Protein AF-A0A0E9LUU5-F1 (afdb_monomer)

Foldseek 3Di:
DADECCVPQNLNDALVNQVVVVVVCVVVCVVVVVHDDYHYDPNQFDAADPVRHTHGPHPPPPPD

Structure (mmCIF, N/CA/C/O backbone):
data_AF-A0A0E9LUU5-F1
#
_entry.id   AF-A0A0E9LUU5-F1
#
loop_
_atom_site.group_PDB
_atom_site.id
_atom_site.type_symbol
_atom_site.label_atom_id
_atom_site.label_alt_id
_atom_site.label_comp_id
_atom_site.label_asym_id
_atom_site.label_entity_id
_atom_site.label_seq_id
_atom_site.pdbx_PDB_ins_code
_atom_site.Cartn_x
_atom_site.Cartn_y
_atom_site.Cartn_z
_atom_site.occupancy
_atom_site.B_iso_or_equiv
_atom_site.auth_seq_id
_atom_site.auth_comp_id
_atom_site.auth_asym_id
_atom_site.auth_atom_id
_ato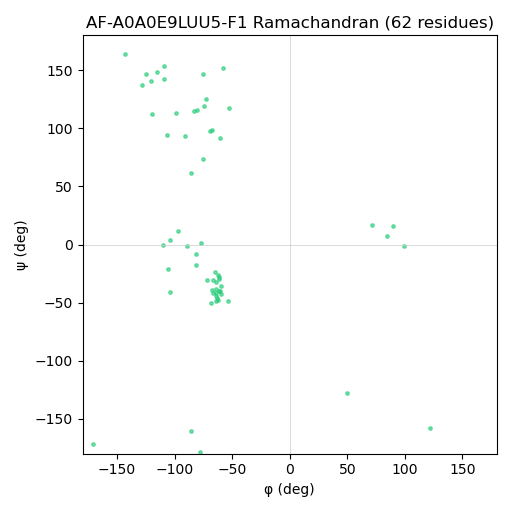m_site.pdbx_PDB_model_num
ATOM 1 N N . MET A 1 1 ? -0.479 8.901 11.832 1.00 96.00 1 MET A N 1
ATOM 2 C CA . MET A 1 1 ? 0.427 7.723 11.829 1.00 96.00 1 MET A CA 1
ATOM 3 C C . MET A 1 1 ? 0.063 6.839 10.645 1.00 96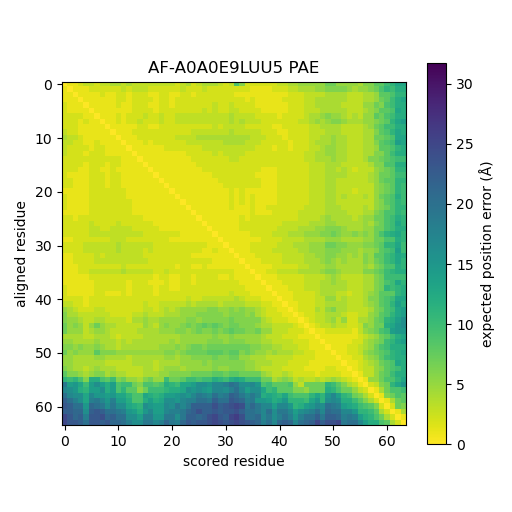.00 1 MET A C 1
ATOM 5 O O . MET A 1 1 ? -0.875 7.188 9.937 1.00 96.00 1 MET A O 1
ATOM 9 N N . GLY A 1 2 ? 0.782 5.753 10.370 1.00 95.56 2 GLY A N 1
ATOM 10 C CA . GLY A 1 2 ? 0.485 4.951 9.185 1.00 95.56 2 GLY A CA 1
ATOM 11 C C . GLY A 1 2 ? 1.228 3.631 9.118 1.00 95.56 2 GLY A C 1
ATOM 12 O O . GLY A 1 2 ? 1.891 3.226 10.073 1.00 95.56 2 GLY A O 1
ATOM 13 N N . TRP A 1 3 ? 1.100 2.991 7.966 1.00 96.62 3 TRP A N 1
ATOM 14 C CA . TRP A 1 3 ? 1.795 1.768 7.601 1.00 96.62 3 TRP A CA 1
ATOM 15 C C . TRP A 1 3 ? 2.735 2.030 6.419 1.00 96.62 3 TRP A C 1
ATOM 17 O O . TRP A 1 3 ? 2.442 2.872 5.573 1.00 96.62 3 TRP A O 1
ATOM 27 N N . ALA A 1 4 ? 3.855 1.309 6.357 1.00 96.06 4 ALA A N 1
ATOM 28 C CA . ALA A 1 4 ? 4.798 1.361 5.244 1.00 96.06 4 ALA A CA 1
ATOM 29 C C . ALA A 1 4 ? 5.101 -0.052 4.733 1.00 96.06 4 ALA A C 1
ATOM 31 O O . ALA A 1 4 ? 5.324 -0.965 5.535 1.00 96.06 4 ALA A O 1
ATOM 32 N N . SER A 1 5 ? 5.149 -0.228 3.410 1.00 95.19 5 SER A N 1
ATOM 33 C CA . SER A 1 5 ? 5.300 -1.553 2.787 1.00 95.19 5 SER A CA 1
ATOM 34 C C . SER A 1 5 ? 6.647 -2.222 3.041 1.00 95.19 5 SER A C 1
ATOM 36 O O . SER A 1 5 ? 6.718 -3.454 3.122 1.00 95.19 5 SER A O 1
ATOM 38 N N . TRP A 1 6 ? 7.704 -1.422 3.205 1.00 95.06 6 TRP A N 1
ATOM 39 C CA . TRP A 1 6 ? 9.086 -1.894 3.193 1.00 95.06 6 TRP A CA 1
ATOM 40 C C . TRP A 1 6 ? 9.345 -3.035 4.170 1.00 95.06 6 TRP A C 1
ATOM 42 O O . TRP A 1 6 ? 9.905 -4.058 3.778 1.00 95.06 6 TRP A O 1
ATOM 5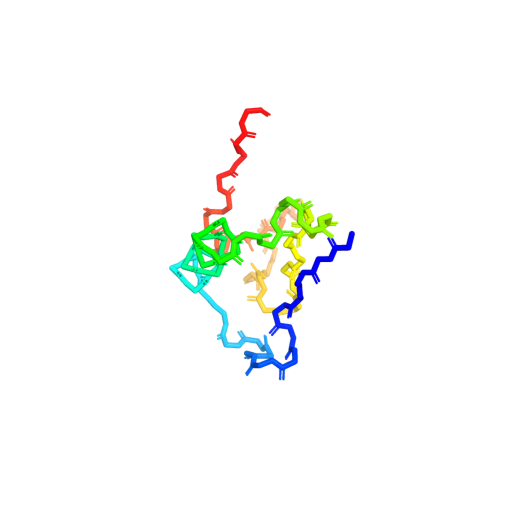2 N N . ASN A 1 7 ? 8.906 -2.898 5.424 1.00 95.88 7 ASN A N 1
ATOM 53 C CA . ASN A 1 7 ? 9.285 -3.812 6.503 1.00 95.88 7 ASN A CA 1
ATOM 54 C C . ASN A 1 7 ? 8.850 -5.262 6.274 1.00 95.88 7 ASN A C 1
ATOM 56 O O . ASN A 1 7 ? 9.568 -6.162 6.712 1.00 95.88 7 ASN A O 1
ATOM 60 N N . ASN A 1 8 ? 7.745 -5.488 5.564 1.00 94.88 8 ASN A N 1
ATOM 61 C CA . ASN A 1 8 ? 7.241 -6.833 5.296 1.00 94.88 8 ASN A CA 1
ATOM 62 C C . ASN A 1 8 ? 7.527 -7.290 3.860 1.00 94.88 8 ASN A C 1
ATOM 64 O O . ASN A 1 8 ? 7.915 -8.433 3.643 1.00 94.88 8 ASN A O 1
ATOM 68 N N . TYR A 1 9 ? 7.368 -6.390 2.887 1.00 94.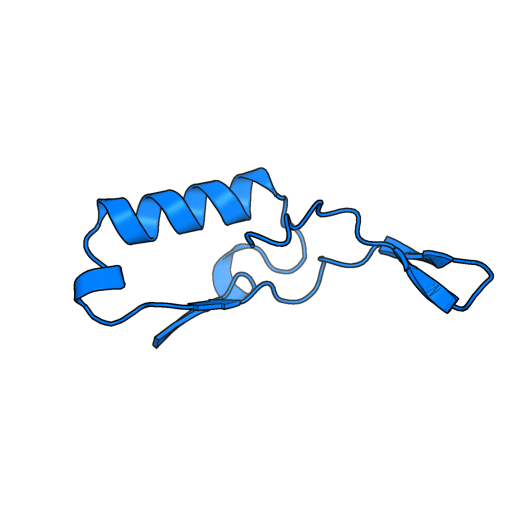81 9 TYR A N 1
ATOM 69 C CA . TYR A 1 9 ? 7.337 -6.770 1.473 1.00 94.81 9 TYR A CA 1
ATOM 70 C C . TYR A 1 9 ? 8.611 -6.410 0.702 1.00 94.81 9 TYR A C 1
ATOM 72 O O . TYR A 1 9 ? 8.888 -7.028 -0.326 1.00 94.81 9 TYR A O 1
ATOM 80 N N . ARG A 1 10 ? 9.421 -5.456 1.189 1.00 93.88 10 ARG A N 1
ATOM 81 C CA . ARG A 1 10 ? 10.526 -4.860 0.412 1.00 93.88 10 ARG A CA 1
ATOM 82 C C . ARG A 1 10 ? 9.997 -4.431 -0.967 1.00 93.88 10 ARG A C 1
ATOM 84 O O . ARG A 1 10 ? 8.967 -3.770 -1.021 1.00 93.88 10 ARG A O 1
ATOM 91 N N . VAL A 1 11 ? 10.644 -4.862 -2.048 1.00 92.94 11 VAL A N 1
ATOM 92 C CA . VAL A 1 11 ? 10.233 -4.586 -3.434 1.00 92.94 11 VAL A CA 1
ATOM 93 C C . VAL A 1 11 ? 9.129 -5.516 -3.959 1.00 92.94 11 VAL A C 1
ATOM 95 O O . VAL A 1 11 ? 8.608 -5.290 -5.046 1.00 92.94 11 VAL A O 1
ATOM 98 N N . ASN A 1 12 ? 8.751 -6.564 -3.217 1.00 92.88 12 ASN A N 1
ATOM 99 C CA . ASN A 1 12 ? 7.751 -7.552 -3.641 1.00 92.88 12 ASN A CA 1
ATOM 100 C C . ASN A 1 12 ? 6.330 -7.081 -3.296 1.00 92.88 12 ASN A C 1
ATOM 102 O O . ASN A 1 12 ? 5.630 -7.703 -2.495 1.00 92.88 12 ASN A O 1
ATOM 106 N N . ILE A 1 13 ? 5.925 -5.953 -3.875 1.00 91.75 13 ILE A N 1
ATOM 107 C CA . ILE A 1 13 ? 4.620 -5.321 -3.659 1.00 91.75 13 ILE A CA 1
ATOM 108 C C . ILE A 1 13 ? 3.723 -5.434 -4.897 1.00 91.75 13 ILE A C 1
ATOM 110 O O . ILE A 1 13 ? 4.198 -5.522 -6.026 1.00 91.75 13 ILE A O 1
ATOM 114 N N . SER A 1 14 ? 2.408 -5.415 -4.682 1.00 91.00 14 SER A N 1
ATOM 115 C CA . SER A 1 14 ? 1.382 -5.401 -5.731 1.00 91.00 14 SER A CA 1
ATOM 116 C C . SER A 1 14 ? 0.201 -4.522 -5.311 1.00 91.00 14 SER A C 1
ATOM 118 O O . SER A 1 14 ? 0.053 -4.194 -4.133 1.00 91.00 14 SER A O 1
ATOM 120 N N . GLU A 1 15 ? -0.653 -4.140 -6.261 1.00 89.75 15 GLU A N 1
ATOM 121 C CA . GLU A 1 15 ? -1.830 -3.309 -5.980 1.00 89.75 15 GLU A CA 1
ATOM 122 C C 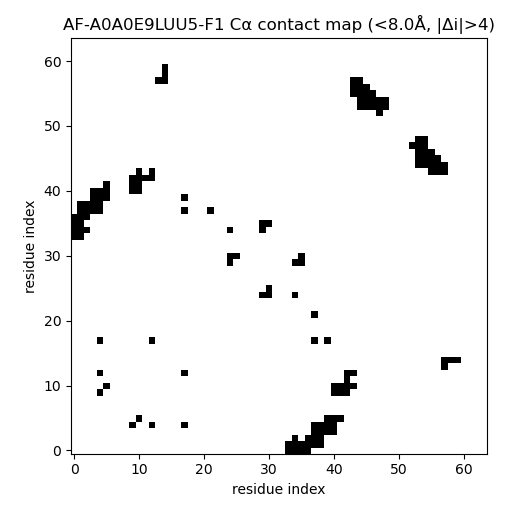. GLU A 1 15 ? -2.778 -4.012 -5.003 1.00 89.75 15 GLU A C 1
ATOM 124 O O . GLU A 1 15 ? -3.266 -3.388 -4.062 1.00 89.75 15 GLU A O 1
ATOM 129 N N . ASP A 1 16 ? -2.949 -5.325 -5.168 1.00 92.75 16 ASP A N 1
ATOM 130 C CA . ASP A 1 16 ? -3.768 -6.159 -4.290 1.00 92.75 16 ASP A CA 1
ATOM 131 C C . ASP A 1 16 ? -3.239 -6.168 -2.853 1.00 92.75 16 ASP A C 1
ATOM 133 O O . ASP A 1 16 ? -4.023 -6.069 -1.912 1.00 92.75 16 ASP A O 1
ATOM 137 N N . ILE A 1 17 ? -1.913 -6.217 -2.664 1.00 94.38 17 ILE A N 1
ATOM 138 C CA . ILE A 1 17 ? -1.297 -6.140 -1.330 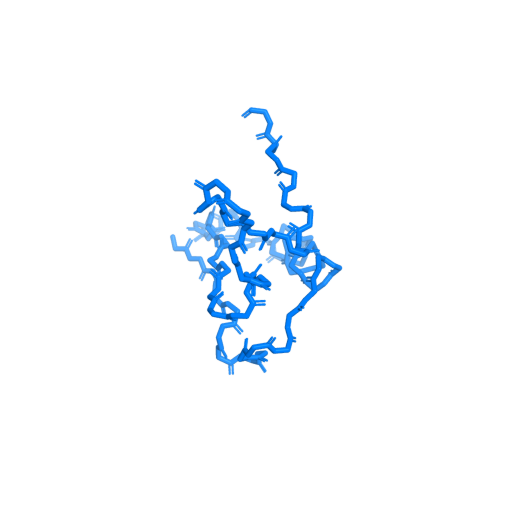1.00 94.38 17 ILE A CA 1
ATOM 139 C C . ILE A 1 17 ? -1.596 -4.787 -0.681 1.00 94.38 17 ILE A C 1
ATOM 141 O O . ILE A 1 17 ? -1.975 -4.7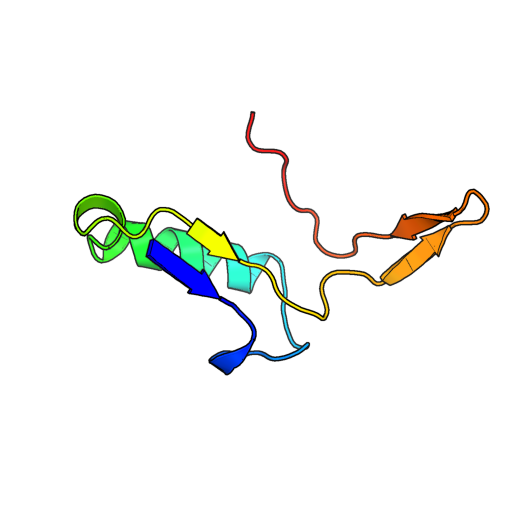32 0.489 1.00 94.38 17 ILE A O 1
ATOM 145 N N . ILE A 1 18 ? -1.430 -3.691 -1.427 1.00 94.38 18 ILE A N 1
ATOM 146 C CA . ILE A 1 18 ? -1.648 -2.342 -0.893 1.00 94.38 18 ILE A CA 1
ATOM 147 C C . ILE A 1 18 ? -3.130 -2.119 -0.556 1.00 94.38 18 ILE A C 1
ATOM 149 O O . ILE A 1 18 ? -3.434 -1.584 0.511 1.00 94.38 18 ILE A O 1
ATOM 153 N N . LYS A 1 19 ? -4.054 -2.577 -1.411 1.00 94.62 19 LYS A N 1
ATOM 154 C CA . LYS A 1 19 ? -5.504 -2.512 -1.163 1.00 94.62 19 LYS A CA 1
ATOM 155 C C . LYS A 1 19 ? -5.921 -3.356 0.036 1.00 94.62 19 LYS A C 1
ATOM 157 O O . LYS A 1 19 ? -6.570 -2.837 0.937 1.00 94.62 19 LYS A O 1
ATOM 162 N N . ALA A 1 20 ? -5.470 -4.608 0.108 1.00 96.38 20 ALA A N 1
ATOM 163 C CA . ALA A 1 20 ? -5.766 -5.485 1.238 1.00 96.38 20 ALA A CA 1
ATOM 164 C C . ALA A 1 20 ? -5.253 -4.905 2.566 1.00 96.38 20 ALA A C 1
ATOM 166 O O . ALA A 1 20 ? -5.910 -5.035 3.598 1.00 96.38 20 ALA A O 1
ATOM 167 N N . GLN A 1 21 ? -4.102 -4.225 2.549 1.00 96.81 21 GLN A N 1
ATOM 168 C CA . GLN A 1 21 ? -3.591 -3.534 3.728 1.00 96.81 21 GLN A CA 1
ATOM 169 C C . GLN A 1 21 ? -4.470 -2.340 4.125 1.00 96.81 21 GLN A C 1
ATOM 171 O O . GLN A 1 21 ? -4.698 -2.136 5.317 1.00 96.81 21 GLN A O 1
ATOM 176 N N . ALA A 1 22 ? -4.984 -1.574 3.157 1.00 96.31 22 ALA A N 1
ATOM 177 C CA . ALA A 1 22 ? -5.924 -0.486 3.420 1.00 96.31 22 ALA A CA 1
ATOM 178 C C . ALA A 1 22 ? -7.223 -0.997 4.054 1.00 96.31 22 ALA A C 1
ATOM 180 O O . ALA A 1 22 ? -7.635 -0.494 5.101 1.00 96.31 22 ALA A O 1
ATOM 181 N N . ASP A 1 23 ? -7.804 -2.050 3.478 1.00 97.50 23 ASP A N 1
ATOM 182 C CA . ASP A 1 23 ? -9.016 -2.688 3.993 1.00 97.50 23 ASP A CA 1
ATOM 183 C C . ASP A 1 23 ? -8.797 -3.221 5.415 1.00 97.50 23 ASP A C 1
ATOM 185 O O . ASP A 1 23 ? -9.625 -3.008 6.301 1.00 97.50 23 ASP A O 1
ATOM 189 N N . ALA A 1 24 ? -7.643 -3.847 5.674 1.00 97.50 24 ALA A N 1
ATOM 190 C CA . ALA A 1 24 ? -7.283 -4.328 7.003 1.00 97.50 24 ALA A CA 1
ATOM 191 C C . ALA A 1 24 ? -7.119 -3.185 8.017 1.00 97.50 24 ALA A C 1
ATOM 193 O O . ALA A 1 24 ? -7.513 -3.341 9.172 1.00 97.50 24 ALA A O 1
ATOM 194 N N . MET A 1 25 ? -6.560 -2.039 7.621 1.00 97.12 25 MET A N 1
ATOM 195 C CA . MET A 1 25 ? -6.431 -0.887 8.520 1.00 97.12 25 MET A CA 1
ATOM 196 C C . MET A 1 25 ? -7.800 -0.347 8.948 1.00 97.12 25 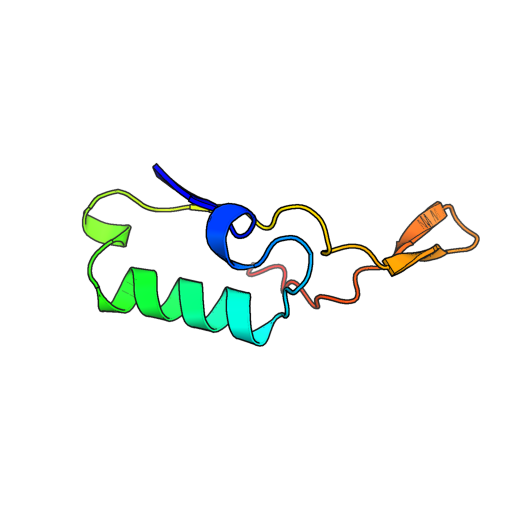MET A C 1
ATOM 198 O O . MET A 1 25 ? -7.992 -0.057 10.130 1.00 97.12 25 MET A O 1
ATOM 202 N N . VAL A 1 26 ? -8.759 -0.265 8.022 1.00 96.81 26 VAL A N 1
ATOM 203 C CA . VAL A 1 26 ? -10.136 0.157 8.327 1.00 96.81 26 VAL A CA 1
ATOM 204 C C . VAL A 1 26 ? -10.846 -0.891 9.184 1.00 96.81 26 VAL A C 1
ATOM 206 O O . VAL A 1 26 ? -11.373 -0.568 10.245 1.00 96.81 26 VAL A O 1
ATOM 209 N N . ALA A 1 27 ? -10.810 -2.163 8.779 1.00 98.19 27 ALA A N 1
ATOM 210 C CA . ALA A 1 27 ? -11.512 -3.241 9.476 1.00 98.19 27 ALA A CA 1
ATOM 211 C C . ALA A 1 27 ? -11.040 -3.442 10.927 1.00 98.19 27 ALA A C 1
ATOM 213 O O . ALA A 1 27 ? -11.817 -3.884 11.770 1.00 98.19 27 ALA A O 1
ATOM 214 N N . ASN A 1 28 ? -9.780 -3.111 11.227 1.00 97.44 28 ASN A N 1
ATOM 215 C CA . ASN A 1 28 ? -9.193 -3.266 12.560 1.00 97.44 28 ASN A CA 1
ATOM 216 C C . ASN A 1 28 ? -9.215 -1.981 13.406 1.00 97.44 2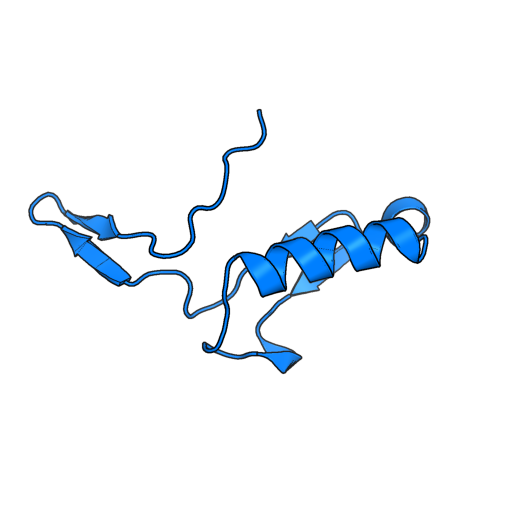8 ASN A C 1
ATOM 218 O O . ASN A 1 28 ? -8.549 -1.922 14.439 1.00 97.44 28 ASN A O 1
ATOM 222 N N . GLY A 1 29 ? -9.949 -0.945 12.991 1.00 97.12 29 GLY A N 1
ATOM 223 C CA . GLY A 1 29 ? -10.097 0.282 13.775 1.00 97.12 29 GLY A CA 1
ATOM 224 C C . GLY A 1 29 ? -8.837 1.159 13.821 1.00 97.12 29 GLY A C 1
ATOM 225 O O . GLY A 1 29 ? -8.670 1.993 14.716 1.00 97.12 29 GLY A O 1
ATOM 226 N N . MET A 1 30 ? -7.880 0.940 12.910 1.00 97.81 30 MET A N 1
ATOM 227 C CA . MET A 1 30 ? -6.607 1.665 12.933 1.00 97.81 30 MET A CA 1
ATOM 228 C C . MET A 1 30 ? -6.792 3.127 12.520 1.00 97.81 30 MET A C 1
ATOM 230 O O . MET A 1 30 ? -6.064 3.998 13.003 1.00 97.81 30 MET A O 1
ATOM 234 N N . MET A 1 31 ? -7.773 3.409 11.660 1.00 95.25 31 MET A N 1
ATOM 235 C CA . MET A 1 31 ? -8.095 4.772 11.244 1.00 95.25 31 MET A CA 1
ATOM 236 C C . MET A 1 31 ? -8.589 5.606 12.434 1.00 95.25 31 MET A C 1
ATOM 238 O O . MET A 1 31 ? -8.104 6.716 12.647 1.00 95.25 31 MET A O 1
ATOM 242 N N . GLU A 1 32 ? -9.465 5.040 13.263 1.00 96.62 32 GLU A N 1
ATOM 243 C CA . GLU A 1 32 ? -9.982 5.626 14.502 1.00 96.62 32 GLU A CA 1
ATOM 244 C C . GLU A 1 32 ? -8.868 5.830 15.537 1.00 96.62 32 GLU A C 1
ATOM 246 O O . GLU A 1 32 ? -8.878 6.809 16.281 1.00 96.62 32 GLU A O 1
ATOM 251 N N . ALA A 1 33 ? -7.858 4.956 15.537 1.00 97.75 33 ALA A N 1
ATOM 252 C CA . ALA A 1 33 ? -6.642 5.109 16.334 1.00 97.75 33 ALA A CA 1
ATOM 253 C C . ALA A 1 33 ? -5.634 6.135 15.757 1.00 97.75 33 ALA A C 1
ATOM 255 O O . ALA A 1 33 ? -4.559 6.334 16.327 1.00 97.75 33 ALA A O 1
ATOM 256 N N . GLY A 1 34 ? -5.944 6.800 14.636 1.00 97.19 34 GLY A N 1
ATOM 257 C CA . GLY A 1 34 ? -5.121 7.859 14.037 1.00 97.19 34 GLY A CA 1
ATOM 258 C C . GLY A 1 34 ? -4.075 7.383 13.018 1.00 97.19 34 GLY A C 1
ATOM 259 O O . GLY A 1 34 ? -3.139 8.128 12.683 1.00 97.19 34 GLY A O 1
ATOM 260 N N . TYR A 1 35 ? -4.196 6.151 12.513 1.00 97.12 35 TYR A N 1
ATOM 261 C CA . TYR A 1 35 ? -3.385 5.637 11.407 1.00 97.12 35 TYR A CA 1
ATOM 262 C C . TYR A 1 35 ? -4.077 5.914 10.069 1.00 97.12 35 TYR A C 1
ATOM 264 O O . TYR A 1 35 ? -4.903 5.138 9.606 1.00 97.12 35 TYR A O 1
ATOM 272 N N . SER A 1 36 ? -3.722 7.033 9.445 1.00 95.19 36 SER A N 1
ATOM 273 C CA . SER A 1 36 ? -4.383 7.574 8.252 1.00 95.19 36 SER A CA 1
ATOM 274 C C . SER A 1 36 ? -3.543 7.494 6.973 1.00 95.19 36 SER A C 1
ATOM 276 O O . SER A 1 36 ? -3.988 7.970 5.934 1.00 95.19 36 SER A O 1
ATOM 278 N N . TYR A 1 37 ? -2.319 6.959 7.039 1.00 95.56 37 TYR A N 1
ATOM 279 C CA . TYR A 1 37 ? -1.394 6.925 5.902 1.00 95.56 37 TYR A CA 1
ATOM 280 C C . TYR A 1 37 ? -0.988 5.503 5.518 1.00 95.56 37 TYR A C 1
ATOM 282 O O . TYR A 1 37 ? -0.698 4.672 6.383 1.00 95.56 37 TYR A O 1
ATOM 290 N N . ILE A 1 38 ? -0.894 5.277 4.210 1.00 95.06 38 ILE A N 1
ATOM 291 C CA . ILE A 1 38 ? -0.291 4.098 3.590 1.00 95.06 38 ILE A CA 1
ATOM 292 C C . ILE A 1 38 ? 0.861 4.591 2.727 1.00 95.06 38 ILE A C 1
ATOM 294 O O . ILE A 1 38 ? 0.653 5.264 1.720 1.00 95.06 38 ILE A O 1
ATOM 298 N N . ASN A 1 39 ? 2.078 4.249 3.131 1.00 95.31 39 ASN A N 1
ATOM 299 C CA . ASN A 1 39 ? 3.286 4.598 2.407 1.00 95.31 39 ASN A CA 1
ATOM 300 C C . ASN A 1 39 ? 3.731 3.397 1.571 1.00 95.31 39 ASN A C 1
ATOM 302 O O . ASN A 1 39 ? 4.124 2.355 2.105 1.00 95.31 39 ASN A O 1
ATOM 306 N N . ILE A 1 40 ? 3.665 3.557 0.251 1.00 93.31 40 ILE A N 1
ATOM 307 C CA . ILE A 1 40 ? 4.253 2.617 -0.699 1.00 93.31 40 ILE A CA 1
ATOM 308 C C . ILE A 1 40 ? 5.734 2.974 -0.828 1.00 93.31 40 ILE A C 1
ATOM 310 O O . ILE A 1 40 ? 6.069 4.075 -1.261 1.00 93.31 40 ILE A O 1
ATOM 314 N N . ASP A 1 41 ? 6.598 2.062 -0.400 1.00 93.00 41 ASP A N 1
ATOM 315 C CA . ASP A 1 41 ? 8.050 2.217 -0.472 1.00 93.00 41 ASP A CA 1
ATOM 316 C C . ASP A 1 41 ? 8.594 1.756 -1.843 1.00 93.00 41 ASP A C 1
ATOM 318 O O . ASP A 1 41 ? 7.861 1.697 -2.835 1.00 93.00 41 ASP A O 1
ATOM 322 N N . ASP A 1 42 ? 9.887 1.456 -1.919 1.00 90.44 42 ASP A N 1
ATOM 323 C CA . ASP A 1 42 ? 10.560 1.023 -3.138 1.00 90.44 42 ASP A CA 1
ATOM 324 C C . ASP A 1 42 ? 9.935 -0.253 -3.757 1.00 90.44 42 ASP A C 1
ATOM 326 O O . ASP A 1 42 ? 9.325 -1.080 -3.076 1.00 90.44 42 ASP A O 1
ATOM 330 N N . GLY A 1 43 ? 10.063 -0.397 -5.080 1.00 87.75 43 GLY A N 1
ATOM 331 C CA . GLY A 1 43 ? 9.410 -1.440 -5.888 1.00 87.75 43 GLY A CA 1
ATOM 332 C C . GLY A 1 43 ? 8.134 -0.998 -6.620 1.00 87.75 43 GLY A C 1
ATOM 333 O O . GLY A 1 43 ? 7.550 -1.785 -7.361 1.00 87.75 43 GLY A O 1
ATOM 334 N N . TYR A 1 44 ? 7.698 0.258 -6.463 1.00 86.81 44 TYR A N 1
ATOM 335 C CA . TYR A 1 44 ? 6.476 0.766 -7.108 1.00 86.81 44 TYR A CA 1
ATOM 336 C C . TYR A 1 44 ? 6.657 1.201 -8.572 1.00 86.81 44 TYR A C 1
ATOM 338 O O . TYR A 1 44 ? 5.663 1.383 -9.281 1.00 86.81 44 TYR A O 1
ATOM 346 N N . PHE A 1 45 ? 7.898 1.432 -9.014 1.00 87.31 45 PHE A N 1
ATOM 347 C CA . PHE A 1 45 ? 8.223 1.985 -10.329 1.00 87.31 45 PHE A CA 1
ATOM 348 C C . PHE A 1 45 ? 8.862 0.933 -11.244 1.00 87.31 45 PHE A C 1
ATOM 350 O O . PHE A 1 45 ? 9.664 0.114 -10.809 1.00 87.31 45 PHE A O 1
ATOM 357 N N . GLY A 1 46 ? 8.522 0.980 -12.533 1.00 86.19 46 GLY A N 1
ATOM 358 C CA . GLY A 1 46 ? 9.015 0.057 -13.564 1.00 86.19 46 GLY A CA 1
ATOM 359 C C . GLY A 1 46 ? 10.091 0.648 -14.480 1.00 86.19 46 GLY A C 1
ATOM 360 O O . GLY A 1 46 ? 10.490 0.008 -15.446 1.00 86.19 46 GLY A O 1
ATOM 361 N N . GLY A 1 47 ? 10.531 1.880 -14.215 1.00 90.19 47 GLY A N 1
ATOM 362 C CA . GLY A 1 47 ? 11.474 2.626 -15.050 1.00 90.19 47 GLY A CA 1
ATOM 363 C C . GLY A 1 47 ? 10.897 3.957 -15.525 1.00 90.19 47 GLY A C 1
ATOM 364 O O . GLY A 1 47 ? 9.985 4.508 -14.901 1.00 90.19 47 GLY A O 1
ATOM 365 N N . ARG A 1 48 ? 11.448 4.484 -16.621 1.00 94.62 48 ARG A N 1
ATOM 366 C CA . ARG A 1 48 ? 10.974 5.705 -17.280 1.00 94.62 48 ARG A CA 1
ATOM 367 C C . ARG A 1 48 ? 10.669 5.440 -18.749 1.00 94.62 48 ARG A C 1
ATOM 369 O O . ARG A 1 48 ? 11.340 4.609 -19.359 1.00 94.62 48 ARG A O 1
ATOM 376 N N . ASP A 1 49 ? 9.673 6.129 -19.292 1.00 93.62 49 ASP A N 1
ATOM 377 C CA . ASP A 1 49 ? 9.415 6.144 -20.733 1.00 93.62 49 ASP A CA 1
ATOM 378 C C . ASP A 1 49 ? 10.387 7.076 -21.485 1.00 93.62 49 ASP A C 1
ATOM 380 O O . ASP A 1 49 ? 11.298 7.664 -20.893 1.00 93.62 49 ASP A O 1
ATOM 384 N N . ALA A 1 50 ? 10.215 7.178 -22.807 1.00 97.00 50 ALA A N 1
ATOM 385 C CA . ALA A 1 50 ? 11.074 7.982 -23.679 1.00 97.00 50 ALA A CA 1
ATOM 386 C C . ALA A 1 50 ? 11.049 9.485 -23.346 1.00 97.00 50 ALA A C 1
ATOM 388 O O . ALA A 1 50 ? 12.043 10.172 -23.575 1.00 97.00 50 ALA A O 1
ATOM 389 N N . ASP A 1 51 ? 9.953 9.970 -22.759 1.00 96.81 51 ASP A N 1
ATOM 390 C CA . ASP A 1 51 ? 9.781 11.359 -22.325 1.00 96.81 51 ASP A CA 1
ATOM 391 C C . ASP A 1 51 ? 10.277 11.575 -20.881 1.00 96.81 51 ASP A C 1
ATOM 393 O O . ASP A 1 51 ? 10.258 12.687 -20.348 1.00 96.81 51 ASP A O 1
ATOM 397 N N . GLY A 1 52 ? 10.759 10.510 -20.233 1.00 94.00 52 GLY A N 1
ATOM 398 C CA . GLY A 1 52 ? 11.289 10.526 -18.879 1.00 94.00 52 GLY A CA 1
ATOM 399 C C . GLY A 1 52 ? 10.225 10.403 -17.787 1.00 94.00 52 GLY A C 1
ATOM 400 O O . GLY A 1 52 ? 10.573 10.521 -16.605 1.00 94.00 52 GLY A O 1
ATOM 401 N N . ALA A 1 53 ? 8.958 10.151 -18.120 1.00 93.44 53 ALA A N 1
ATOM 402 C CA . ALA A 1 53 ? 7.906 9.956 -17.131 1.00 93.44 53 ALA A CA 1
ATOM 403 C C . ALA A 1 53 ? 8.018 8.575 -16.467 1.00 93.44 53 ALA A C 1
ATOM 405 O O . ALA A 1 53 ? 8.467 7.602 -17.067 1.00 93.44 53 ALA A O 1
ATOM 406 N N . ILE A 1 54 ? 7.649 8.493 -15.185 1.00 90.12 54 ILE A N 1
ATOM 407 C CA . ILE A 1 54 ? 7.765 7.256 -14.400 1.00 90.12 54 ILE A CA 1
ATOM 408 C C . ILE A 1 54 ? 6.697 6.259 -14.847 1.00 90.12 54 ILE A C 1
ATOM 410 O O . ILE A 1 54 ? 5.501 6.541 -14.749 1.00 90.12 54 ILE A O 1
ATOM 414 N N . LEU A 1 55 ? 7.136 5.060 -15.226 1.00 88.62 55 LEU A N 1
ATOM 415 C CA . LEU A 1 55 ? 6.259 3.921 -15.456 1.00 88.62 55 LEU A CA 1
ATOM 416 C C . LEU A 1 55 ? 5.795 3.374 -14.107 1.00 88.62 55 LEU A C 1
ATOM 418 O O . LEU A 1 55 ? 6.613 2.950 -13.287 1.00 88.62 55 LEU A O 1
ATOM 422 N N . ARG A 1 56 ? 4.484 3.393 -13.868 1.00 80.75 56 ARG A N 1
ATOM 423 C CA . ARG A 1 56 ? 3.867 2.900 -12.631 1.00 80.75 56 ARG A CA 1
ATOM 424 C C . ARG A 1 56 ? 3.168 1.571 -12.922 1.00 80.75 56 ARG A C 1
ATOM 426 O O . ARG A 1 56 ? 2.032 1.591 -13.384 1.00 80.75 56 ARG A O 1
ATOM 433 N N . PRO A 1 57 ? 3.832 0.424 -12.702 1.00 66.62 57 PRO A N 1
ATOM 434 C CA . PRO A 1 57 ? 3.193 -0.886 -12.827 1.00 66.62 57 PRO A CA 1
ATOM 435 C C . PRO A 1 57 ? 2.081 -1.092 -11.790 1.00 66.62 57 PRO A C 1
ATOM 437 O O . PRO A 1 57 ? 1.165 -1.871 -12.024 1.00 66.62 57 PRO A O 1
ATOM 440 N N . LEU A 1 58 ? 2.134 -0.374 -10.663 1.00 64.88 58 LEU A N 1
ATOM 441 C CA . LEU A 1 58 ? 1.017 -0.266 -9.733 1.00 64.88 58 LEU A CA 1
ATOM 442 C C . LEU A 1 58 ? 0.031 0.768 -10.267 1.00 64.88 58 LEU A C 1
ATOM 444 O O . LEU A 1 58 ? 0.363 1.958 -10.335 1.00 64.88 58 LEU A O 1
ATOM 448 N N . MET A 1 59 ? -1.187 0.336 -10.599 1.00 51.50 59 MET A N 1
ATOM 449 C CA . MET A 1 59 ? -2.274 1.251 -10.918 1.00 51.50 59 MET A CA 1
ATOM 450 C C . MET A 1 59 ? -2.783 1.856 -9.606 1.00 51.50 59 MET A C 1
ATOM 452 O O . MET A 1 59 ? -3.822 1.497 -9.062 1.00 51.50 59 MET A O 1
ATOM 456 N N . VAL A 1 60 ? -1.989 2.768 -9.041 1.00 45.72 60 VAL A N 1
ATOM 457 C CA . VAL A 1 60 ? -2.404 3.575 -7.898 1.00 45.72 60 VAL A CA 1
ATOM 458 C C . VAL A 1 60 ? -3.510 4.485 -8.411 1.00 45.72 60 VAL A C 1
ATOM 460 O O . VAL A 1 60 ? -3.246 5.493 -9.068 1.00 45.72 60 VAL A O 1
ATOM 463 N N . TRP A 1 61 ? -4.756 4.086 -8.168 1.00 36.44 61 TRP A N 1
ATOM 464 C CA . TRP A 1 61 ? -5.903 4.953 -8.363 1.00 36.44 61 TRP A CA 1
ATOM 465 C C . TRP A 1 61 ? -5.638 6.244 -7.593 1.00 36.44 61 TRP A C 1
ATOM 467 O O . TRP A 1 61 ? -5.493 6.236 -6.370 1.00 36.44 61 TRP A O 1
ATOM 477 N N . TRP A 1 62 ? -5.567 7.355 -8.325 1.00 29.61 62 TRP A N 1
ATOM 478 C CA . TRP A 1 62 ? -5.884 8.659 -7.769 1.00 29.61 62 TRP A CA 1
ATOM 479 C C . TRP A 1 62 ? -7.345 8.575 -7.317 1.00 29.61 62 TRP A C 1
ATOM 481 O O . TRP A 1 62 ? -8.269 8.730 -8.112 1.00 29.61 62 TRP A O 1
ATOM 491 N N . LEU A 1 63 ? -7.559 8.197 -6.059 1.00 25.66 63 LEU A N 1
ATOM 492 C CA . LEU A 1 63 ? -8.842 8.347 -5.392 1.00 25.66 63 LEU A CA 1
ATOM 493 C C . LEU A 1 63 ? -9.053 9.847 -5.194 1.00 25.66 63 LEU A C 1
ATOM 495 O O . LEU A 1 63 ? -8.516 10.388 -4.240 1.00 25.66 63 LEU A O 1
ATOM 499 N N . CYS A 1 64 ? -9.817 10.441 -6.117 1.00 36.31 64 CYS A N 1
ATOM 500 C CA . CYS A 1 64 ? -10.443 11.766 -6.058 1.00 36.31 64 CYS A CA 1
ATOM 501 C C . CYS A 1 64 ? -9.533 12.979 -5.788 1.00 36.31 64 CYS A C 1
ATOM 503 O O . CYS A 1 64 ? -8.939 13.096 -4.697 1.00 36.31 64 CYS A O 1
#

Nearest PDB structures (foldseek):
  3lrk-assembly1_A  TM=9.747E-01  e=1.458E-04  Saccharomyces cerevisiae
  3lrm-assembly1_D  TM=9.686E-01  e=1.931E-04  Saccharomyces cerevisiae
  1uas-assembly1_A  TM=9.692E-01  e=2.558E-04  Oryza sativa
  3a5v-assembly1_A  TM=9.561E-01  e=6.381E-04  Umbelopsis vinacea
  3igu-assembly1_B  TM=9.454E-01  e=9.069E-04  Homo sapiens

pLDDT: mean 87.86, std 17.44, range [25.66, 98.19]

Solvent-accessible surface area (backbone atoms only — not comparable to full-atom values): 3961 Å² total; per-residue (Å²): 87,63,49,61,43,43,88,82,40,46,54,72,67,51,58,67,58,56,49,52,50,52,53,49,36,57,77,68,48,34,47,85,73,48,36,79,44,80,44,82,49,69,58,53,64,72,54,61,50,97,89,64,50,76,36,56,78,45,80,72,74,83,78,126

Sequence (64 aa):
MGWASWNNYRVNISEDIIKAQADAMVANGMMEAGYSYINIDDGYFGGRDADGAILRPLMVWWLC

Mean predicted aligned error: 4.82 Å

Secondary structure (DSSP, 8-state):
-EEESHHHHTT---HHHHHHHHHHHHHTTTTTTT--EEE--TT----B-TT-PBP-SS------

Radius of gyration: 13.39 Å; Cα contacts (8 Å, |Δi|>4): 74; chains: 1; bounding box: 23×19×40 Å

Organism: NCBI:txid1236989

InterPro domains:
  IPR002241 Glycoside hydrolase, family 27 [PF16499] (2-52)
  IPR002241 Glycoside hydrolase, family 27 [PTHR11452] (1-45)
  IPR013785 Aldolase-type TIM barrel [G3DSA:3.20.20.70] (1-58)
  IPR017853 Glycoside hydrolase superfamily [SSF51445] (1-51)